Protein AF-A0A527FBY8-F1 (afdb_monomer_lite)

pLDDT: mean 86.01, std 10.03, range [59.22, 97.81]

Radius of gyration: 19.71 Å; chains: 1; bounding box: 53×20×45 Å

Sequence (68 aa):
IVRPRPTFLQLFFIMRGSVVPRILPQILGFALYSAIILAVARRFQLDFSIFNITPFGLVGVTLSIYLS

Foldseek 3Di:
DDDDDQDPVSVVVPPVVDCCVVCVVVVVVVVVVVVVVVVVCVVVVPDPVVPDCVVVVVVVVVVVVVVD

Secondary structure (DSSP, 8-state):
-PPPPPPHHHHHH--TT-SHHHHHHHHHHHHHHHHHHHHHHHHTT---TT--SHHHHHHHHHHHHHH-

Structure (mmCIF, N/CA/C/O backbone):
data_AF-A0A527FBY8-F1
#
_entry.id   AF-A0A527FBY8-F1
#
loop_
_atom_site.group_PDB
_atom_site.id
_atom_site.type_symbol
_atom_site.label_atom_id
_atom_site.label_alt_id
_atom_site.label_comp_id
_atom_site.label_asym_id
_atom_site.label_entity_id
_atom_site.label_seq_id
_atom_site.pdbx_PDB_ins_code
_atom_site.Cartn_x
_atom_site.Cartn_y
_atom_site.Cartn_z
_atom_site.occupancy
_atom_site.B_iso_or_equiv
_atom_site.auth_seq_id
_atom_site.auth_comp_id
_atom_site.auth_asym_id
_atom_site.auth_atom_id
_atom_site.pdbx_PDB_model_num
ATOM 1 N N . ILE A 1 1 ? -37.029 4.973 24.817 1.00 63.69 1 ILE A N 1
ATOM 2 C CA . I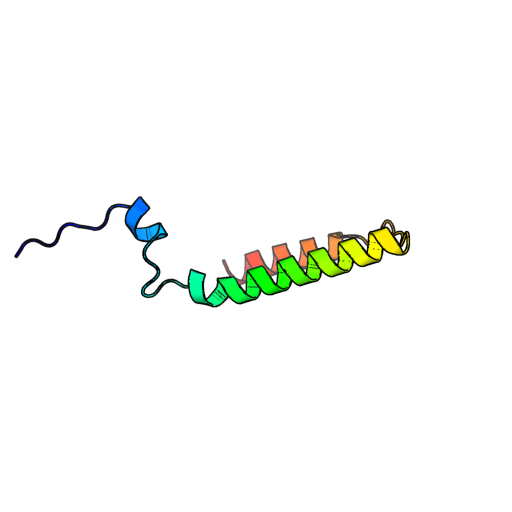LE A 1 1 ? -36.522 4.933 23.421 1.00 63.69 1 ILE A CA 1
ATOM 3 C C . ILE A 1 1 ? -35.493 3.808 23.332 1.00 63.69 1 ILE A C 1
ATOM 5 O O . ILE A 1 1 ? -34.386 3.969 23.830 1.00 63.69 1 ILE A O 1
ATOM 9 N N . VAL A 1 2 ? -35.877 2.643 22.802 1.00 59.22 2 VAL A N 1
ATOM 10 C CA . VAL A 1 2 ? -34.974 1.489 22.633 1.00 59.22 2 VAL A CA 1
ATOM 11 C C . VAL A 1 2 ? -34.220 1.678 21.315 1.00 59.22 2 VAL A C 1
ATOM 13 O O . VAL A 1 2 ? -34.846 1.745 20.262 1.00 59.22 2 VAL A O 1
ATOM 16 N N . ARG A 1 3 ? -32.889 1.831 21.361 1.00 70.25 3 ARG A N 1
ATOM 17 C CA . ARG A 1 3 ? -32.055 1.921 20.150 1.00 70.25 3 ARG A CA 1
ATOM 18 C C . ARG A 1 3 ? -31.776 0.506 19.630 1.00 70.25 3 ARG A C 1
ATOM 20 O O . ARG A 1 3 ? -31.210 -0.285 20.388 1.00 70.25 3 ARG A O 1
ATOM 27 N N . PRO A 1 4 ? -32.141 0.167 18.382 1.00 71.06 4 PRO A N 1
ATOM 28 C CA . PRO A 1 4 ? -31.743 -1.104 17.790 1.00 71.06 4 PRO A CA 1
ATOM 29 C C . PRO A 1 4 ? -30.212 -1.170 17.722 1.00 71.06 4 PRO A C 1
ATOM 31 O O . PRO A 1 4 ? -29.553 -0.196 17.351 1.00 71.06 4 PRO A O 1
ATOM 34 N N . ARG A 1 5 ? -29.639 -2.302 18.143 1.00 69.50 5 ARG A N 1
ATOM 35 C CA . ARG A 1 5 ? -28.189 -2.521 18.100 1.00 69.50 5 ARG A CA 1
ATOM 36 C C . ARG A 1 5 ? -27.787 -2.783 16.643 1.00 69.50 5 ARG A C 1
ATOM 38 O O . ARG A 1 5 ? -28.417 -3.638 16.018 1.00 69.50 5 ARG A O 1
ATOM 45 N N . PRO A 1 6 ? -26.788 -2.071 16.094 1.00 71.56 6 PRO A N 1
ATOM 46 C CA . PRO A 1 6 ? -26.352 -2.287 14.721 1.00 71.56 6 PRO A CA 1
ATOM 47 C C . PRO A 1 6 ? -25.869 -3.728 14.551 1.00 71.56 6 PRO A C 1
ATOM 49 O O . PRO A 1 6 ? -25.157 -4.268 15.399 1.00 71.56 6 PRO A O 1
ATOM 52 N N . THR A 1 7 ? -26.293 -4.369 13.467 1.00 77.88 7 THR A N 1
ATOM 53 C CA . THR A 1 7 ? -25.904 -5.745 13.141 1.00 77.88 7 THR A CA 1
ATOM 54 C C . THR A 1 7 ? -24.433 -5.788 12.713 1.00 77.88 7 THR A C 1
ATOM 56 O O . THR A 1 7 ? -23.904 -4.798 12.210 1.00 77.88 7 THR A O 1
ATOM 59 N N . PHE A 1 8 ? -23.765 -6.936 12.861 1.00 72.19 8 PHE A N 1
ATOM 60 C CA . PHE A 1 8 ? -22.332 -7.098 12.562 1.00 72.19 8 PHE A CA 1
ATOM 61 C C . PHE A 1 8 ? -21.942 -6.626 11.149 1.00 72.19 8 PHE A C 1
ATOM 63 O O . PHE A 1 8 ? -20.959 -5.915 10.981 1.00 72.19 8 PHE A O 1
ATOM 70 N N . LEU A 1 9 ? -22.760 -6.932 10.136 1.00 73.31 9 LEU A N 1
ATOM 71 C CA . LEU A 1 9 ? -22.557 -6.450 8.763 1.00 73.31 9 LEU A CA 1
ATOM 72 C C . LEU A 1 9 ? -22.707 -4.930 8.645 1.00 73.31 9 LEU A C 1
ATOM 74 O O . LEU A 1 9 ? -21.977 -4.289 7.899 1.00 73.31 9 LEU A O 1
ATOM 78 N N . GLN A 1 10 ? -23.614 -4.335 9.417 1.00 71.56 10 GLN A N 1
ATOM 79 C CA . GLN A 1 10 ? -23.817 -2.890 9.437 1.00 71.56 10 GLN A CA 1
ATOM 80 C C . GLN A 1 10 ? -22.579 -2.163 9.978 1.00 71.56 10 GLN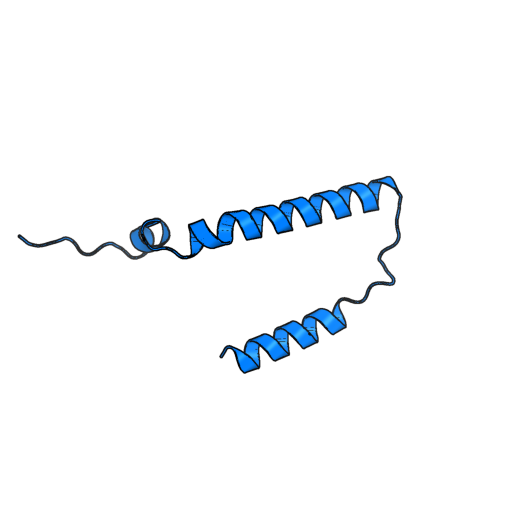 A C 1
ATOM 82 O O . GLN A 1 10 ? -22.252 -1.098 9.472 1.00 71.56 10 GLN A O 1
ATOM 87 N N . LEU A 1 11 ? -21.843 -2.759 10.925 1.00 72.94 11 LEU A N 1
ATOM 88 C CA . LEU A 1 11 ? -20.571 -2.222 11.432 1.00 72.94 11 LEU A CA 1
ATOM 89 C C . LEU A 1 11 ? -19.484 -2.131 10.350 1.00 72.94 11 LEU A C 1
ATOM 91 O O . LEU A 1 11 ? -18.761 -1.140 10.327 1.00 72.94 11 LEU A O 1
ATOM 95 N N . PHE A 1 12 ? -19.410 -3.084 9.415 1.00 73.62 12 PHE A N 1
ATOM 96 C CA . PHE A 1 12 ? -18.454 -3.019 8.296 1.00 73.62 12 PHE A CA 1
ATOM 97 C C . PHE A 1 12 ? -18.741 -1.866 7.327 1.00 73.62 12 PHE A C 1
ATOM 99 O O . PHE A 1 12 ? -17.814 -1.287 6.763 1.00 73.62 12 PHE A O 1
ATOM 106 N N . PHE A 1 13 ? -20.015 -1.507 7.154 1.00 74.56 13 PHE A N 1
ATOM 107 C CA . PHE A 1 13 ? -20.435 -0.413 6.274 1.00 74.56 13 PHE A CA 1
ATOM 108 C C . PHE A 1 13 ? -20.591 0.931 6.999 1.00 74.56 13 PHE A C 1
ATOM 110 O O . PHE A 1 13 ? -20.861 1.954 6.362 1.00 74.56 13 PHE A O 1
ATOM 117 N N . ILE A 1 14 ? -20.387 0.976 8.320 1.00 76.88 14 ILE A N 1
ATOM 118 C CA . ILE A 1 14 ? -20.346 2.235 9.064 1.00 76.88 14 ILE A CA 1
ATOM 119 C C . ILE A 1 14 ? -19.004 2.926 8.783 1.00 76.88 14 ILE A C 1
ATOM 121 O O . ILE A 1 14 ? -17.959 2.598 9.334 1.00 76.88 14 ILE A O 1
ATOM 125 N N . MET A 1 15 ? -19.048 3.939 7.918 1.00 74.56 15 MET A N 1
ATOM 126 C CA . MET A 1 15 ? -17.897 4.792 7.582 1.00 74.56 15 MET A CA 1
ATOM 127 C C . MET A 1 15 ? -17.634 5.888 8.631 1.00 74.56 15 MET A C 1
ATOM 129 O O . MET A 1 15 ? -16.544 6.457 8.683 1.00 74.56 15 MET A O 1
ATOM 133 N N . ARG A 1 16 ? -18.616 6.208 9.487 1.00 71.06 16 ARG A N 1
ATOM 134 C CA . ARG A 1 16 ? -18.484 7.247 10.523 1.00 71.06 16 ARG A CA 1
ATOM 135 C C . ARG A 1 16 ? -17.604 6.734 11.667 1.00 71.06 16 ARG A C 1
ATOM 137 O O . ARG A 1 16 ? -18.026 5.860 12.413 1.00 71.06 16 ARG A O 1
ATOM 144 N N . GLY A 1 17 ? -16.395 7.287 11.794 1.00 75.12 17 GLY A N 1
ATOM 145 C CA . GLY A 1 17 ? -15.407 6.880 12.805 1.00 75.12 17 GLY A CA 1
ATOM 146 C C . GLY A 1 17 ? -14.544 5.676 12.407 1.00 75.12 17 GLY A C 1
ATOM 147 O O . GLY A 1 17 ? -13.736 5.219 13.208 1.00 75.12 17 GLY A O 1
ATOM 148 N N . SER A 1 18 ? -14.691 5.174 11.177 1.00 81.44 18 SER A N 1
ATOM 149 C CA . SER A 1 18 ? -13.881 4.069 10.667 1.00 81.44 18 SER A CA 1
ATOM 150 C C . SER A 1 18 ? -12.481 4.539 10.264 1.00 81.44 18 SER A C 1
ATOM 152 O O . SER A 1 18 ? -12.301 5.628 9.716 1.00 81.44 18 SER A O 1
ATOM 154 N N . VAL A 1 19 ? -11.481 3.685 10.488 1.00 83.25 19 VAL A N 1
ATOM 155 C CA . VAL A 1 19 ? -10.110 3.885 9.989 1.00 83.25 19 VAL A CA 1
ATOM 156 C C . VAL A 1 19 ? -10.050 3.687 8.470 1.00 83.25 19 VAL A C 1
ATOM 158 O O . VAL A 1 19 ? -9.201 4.279 7.807 1.00 83.25 19 VAL A O 1
ATOM 161 N N . VAL A 1 20 ? -10.995 2.923 7.903 1.00 85.81 20 VAL A N 1
ATOM 162 C CA . VAL A 1 20 ? -11.065 2.583 6.474 1.00 85.81 20 VAL A CA 1
ATOM 163 C C . VAL A 1 20 ? -11.015 3.816 5.567 1.00 85.81 20 VAL A C 1
ATOM 165 O O . VAL A 1 20 ? -10.075 3.889 4.785 1.00 85.81 20 VAL A O 1
ATOM 168 N N . PRO A 1 21 ? -11.915 4.820 5.656 1.00 84.00 21 PRO A N 1
ATOM 169 C CA . PRO A 1 21 ? -11.862 5.993 4.777 1.00 84.00 21 PRO A CA 1
ATOM 170 C C . PRO A 1 21 ? -10.567 6.806 4.917 1.00 84.00 21 PRO A C 1
ATOM 172 O O . PRO A 1 21 ? -10.202 7.527 3.992 1.00 84.00 21 PRO A O 1
ATOM 175 N N . ARG A 1 22 ? -9.849 6.674 6.0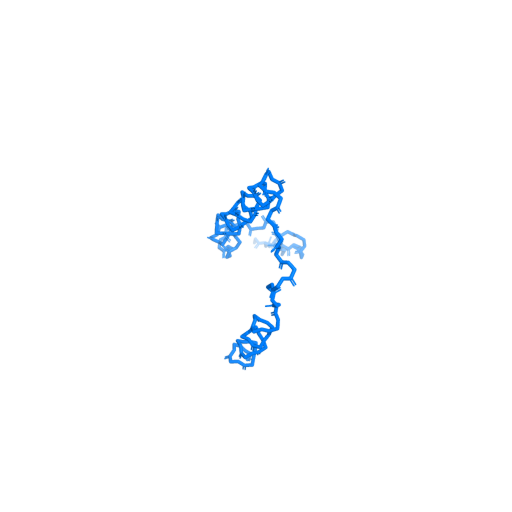41 1.00 88.75 22 ARG A N 1
ATOM 176 C CA . ARG A 1 22 ? -8.558 7.334 6.260 1.00 88.75 22 ARG A CA 1
ATOM 177 C C . ARG A 1 22 ? -7.414 6.630 5.528 1.00 88.75 22 ARG A C 1
ATOM 179 O O . ARG A 1 22 ? -6.564 7.308 4.963 1.00 88.75 22 ARG A O 1
ATOM 186 N N . ILE A 1 23 ? -7.398 5.295 5.528 1.00 90.94 23 ILE A N 1
ATOM 187 C CA . ILE A 1 23 ? -6.345 4.485 4.884 1.00 90.94 23 ILE A CA 1
ATOM 188 C C . ILE A 1 23 ? -6.667 4.126 3.429 1.00 90.94 23 ILE A C 1
ATOM 190 O O . ILE A 1 23 ? -5.762 3.823 2.659 1.00 90.94 23 ILE A O 1
ATOM 194 N N . LEU A 1 24 ? -7.937 4.188 3.022 1.00 91.69 24 LEU A N 1
ATOM 195 C CA . LEU A 1 24 ? -8.391 3.898 1.663 1.00 91.69 24 LEU A CA 1
ATOM 196 C C . LEU A 1 24 ? -7.629 4.687 0.582 1.00 91.69 24 LEU A C 1
ATOM 198 O O . LEU A 1 24 ? -7.152 4.046 -0.354 1.00 91.69 24 LEU A O 1
ATOM 202 N N . PRO A 1 25 ? -7.448 6.023 0.678 1.00 91.44 25 PRO A N 1
ATOM 203 C CA . PRO A 1 25 ? -6.676 6.756 -0.327 1.00 91.44 25 PRO A CA 1
ATOM 204 C C . PRO A 1 25 ? -5.211 6.308 -0.379 1.00 91.44 25 PRO A C 1
ATOM 206 O O . PRO A 1 25 ? -4.626 6.266 -1.457 1.00 91.44 25 PRO A O 1
ATOM 209 N N . GLN A 1 26 ? -4.627 5.917 0.757 1.00 94.69 26 GLN A N 1
ATOM 210 C CA . GLN A 1 26 ? -3.265 5.388 0.804 1.00 94.69 26 GLN A CA 1
ATOM 211 C C . GLN A 1 26 ? -3.180 4.025 0.105 1.00 94.69 26 GLN A C 1
ATOM 213 O O . GLN A 1 26 ? -2.305 3.828 -0.734 1.00 94.69 26 GLN A O 1
ATOM 218 N N . ILE A 1 27 ? -4.118 3.114 0.384 1.00 94.38 27 ILE A N 1
ATOM 219 C CA . ILE A 1 27 ? -4.204 1.804 -0.280 1.00 94.38 27 ILE A CA 1
ATOM 220 C C . ILE A 1 27 ? -4.365 1.980 -1.794 1.00 94.38 27 ILE A C 1
ATOM 222 O O . ILE A 1 27 ? -3.635 1.360 -2.565 1.00 94.38 27 ILE A O 1
ATOM 226 N N . LEU A 1 28 ? -5.279 2.855 -2.227 1.00 96.81 28 LEU A N 1
ATOM 227 C CA . LEU A 1 28 ? -5.490 3.149 -3.646 1.00 96.81 28 LEU A CA 1
ATOM 228 C C . LEU A 1 28 ? -4.245 3.760 -4.298 1.00 96.81 28 LEU A C 1
ATOM 230 O O . LEU A 1 28 ? -3.896 3.372 -5.411 1.00 96.81 28 LEU A O 1
ATOM 234 N N . GLY A 1 29 ? -3.546 4.660 -3.602 1.00 97.00 29 GLY A N 1
ATOM 235 C CA . GLY A 1 29 ? -2.284 5.232 -4.068 1.00 97.00 29 GLY A CA 1
ATOM 236 C C . GLY A 1 29 ? -1.212 4.166 -4.302 1.00 97.00 29 GLY A C 1
ATOM 237 O O . GLY A 1 29 ? -0.610 4.130 -5.374 1.00 97.00 29 GLY A O 1
ATOM 238 N N . PHE A 1 30 ? -1.021 3.247 -3.351 1.00 96.19 30 PHE A N 1
ATOM 239 C CA . PHE A 1 30 ? -0.075 2.134 -3.495 1.00 96.19 30 PHE A CA 1
ATOM 240 C C . PHE A 1 30 ? -0.478 1.140 -4.590 1.00 96.19 30 PHE A C 1
ATOM 242 O O . PHE A 1 30 ? 0.387 0.646 -5.320 1.00 96.19 30 P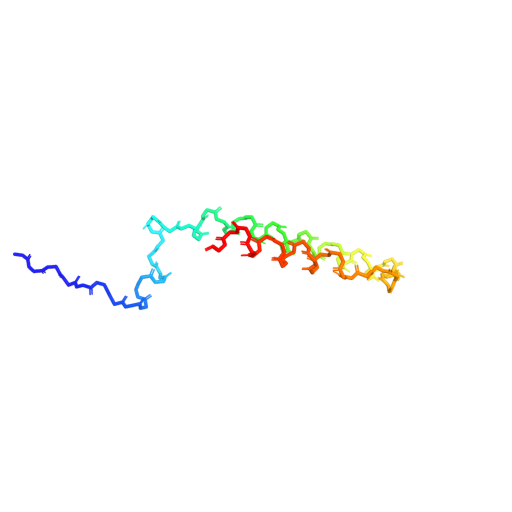HE A O 1
ATOM 249 N N . ALA A 1 31 ? -1.774 0.859 -4.730 1.00 96.50 31 ALA A N 1
ATOM 250 C CA . ALA A 1 31 ? -2.289 -0.004 -5.787 1.00 96.50 31 ALA A CA 1
ATOM 251 C C . ALA A 1 31 ? -2.034 0.606 -7.172 1.00 96.50 31 ALA A C 1
ATOM 253 O O . ALA A 1 31 ? -1.520 -0.072 -8.063 1.00 96.50 31 ALA A O 1
ATOM 254 N N . LEU A 1 32 ? -2.321 1.901 -7.336 1.00 97.81 32 LEU A N 1
ATOM 255 C CA . LEU A 1 32 ? -2.062 2.624 -8.578 1.00 97.81 32 LEU A CA 1
ATOM 256 C C . LEU A 1 32 ? -0.563 2.690 -8.881 1.00 97.81 32 LEU A C 1
ATOM 258 O O . LEU A 1 32 ? -0.152 2.403 -10.002 1.00 97.81 32 LEU A O 1
ATOM 262 N N . TYR A 1 33 ? 0.258 3.006 -7.880 1.00 96.88 33 TYR A N 1
ATOM 263 C CA . TYR A 1 33 ? 1.713 3.019 -8.008 1.00 96.88 33 TYR A CA 1
ATOM 264 C C . TYR A 1 33 ? 2.259 1.662 -8.476 1.00 96.88 33 TYR A C 1
ATOM 266 O O . TYR A 1 33 ? 3.022 1.598 -9.441 1.00 96.88 33 TYR A O 1
ATOM 274 N N . SER A 1 34 ? 1.798 0.568 -7.863 1.00 94.56 34 SER A N 1
ATOM 275 C CA . SER A 1 34 ? 2.179 -0.792 -8.265 1.00 94.56 34 SER A CA 1
ATOM 276 C C . SER A 1 34 ? 1.735 -1.113 -9.693 1.00 94.56 34 SER A C 1
ATOM 278 O O . SER A 1 34 ? 2.502 -1.695 -10.461 1.00 94.56 34 SER A O 1
ATOM 280 N N . ALA A 1 35 ? 0.525 -0.701 -10.082 1.00 96.12 35 ALA A N 1
ATOM 281 C CA . ALA A 1 35 ? 0.023 -0.889 -11.440 1.00 96.12 35 ALA A CA 1
ATOM 282 C C . ALA A 1 35 ? 0.859 -0.121 -12.478 1.00 96.12 35 ALA A C 1
ATOM 284 O O . ALA A 1 35 ? 1.167 -0.670 -13.537 1.00 96.12 35 ALA A O 1
ATOM 285 N N . ILE A 1 36 ? 1.275 1.112 -12.165 1.00 96.44 36 ILE A N 1
ATOM 286 C CA . ILE A 1 36 ? 2.153 1.919 -13.024 1.00 96.44 36 ILE A CA 1
ATOM 287 C C . ILE A 1 36 ? 3.506 1.227 -13.196 1.00 96.44 36 ILE A C 1
ATOM 289 O O . ILE A 1 36 ? 3.946 1.041 -14.331 1.00 96.44 36 ILE A O 1
ATOM 293 N N . ILE A 1 37 ? 4.142 0.791 -12.102 1.00 93.25 37 ILE A N 1
ATOM 294 C CA . ILE A 1 37 ? 5.421 0.068 -12.173 1.00 93.25 37 ILE A CA 1
ATOM 295 C C . ILE A 1 37 ? 5.278 -1.182 -13.034 1.00 93.25 37 ILE A C 1
ATOM 297 O O . ILE A 1 37 ? 6.102 -1.407 -13.914 1.00 93.25 37 ILE A O 1
ATOM 301 N N . LEU A 1 38 ? 4.225 -1.975 -12.823 1.00 92.19 38 LEU A N 1
ATOM 302 C CA . LEU A 1 38 ? 3.992 -3.194 -13.592 1.00 92.19 38 LEU A CA 1
ATOM 303 C C . LEU A 1 38 ? 3.778 -2.904 -15.086 1.00 92.19 38 LEU A C 1
ATOM 305 O O . LEU A 1 38 ? 4.277 -3.641 -15.938 1.00 92.19 38 LEU A O 1
ATOM 309 N N . ALA A 1 39 ? 3.050 -1.839 -15.423 1.00 94.44 39 ALA A N 1
ATOM 310 C CA . ALA A 1 39 ? 2.838 -1.435 -16.809 1.00 94.44 39 ALA A CA 1
ATOM 311 C C . ALA A 1 39 ? 4.156 -1.022 -17.483 1.00 94.44 39 ALA A C 1
ATOM 313 O O . ALA A 1 39 ? 4.445 -1.462 -18.598 1.00 94.44 39 ALA A O 1
ATOM 314 N N . VAL A 1 40 ? 4.983 -0.236 -16.787 1.00 93.31 40 VAL A N 1
ATOM 315 C CA . VAL A 1 40 ? 6.315 0.180 -17.253 1.00 93.31 40 VAL A CA 1
ATOM 316 C C . VAL A 1 40 ? 7.237 -1.033 -17.400 1.00 93.31 40 VAL A C 1
ATOM 318 O O . VAL A 1 40 ? 7.822 -1.232 -18.462 1.00 93.31 40 VAL A O 1
ATOM 321 N N . ALA A 1 41 ? 7.294 -1.894 -16.384 1.00 90.69 41 ALA A N 1
ATOM 322 C CA . ALA A 1 41 ? 8.043 -3.148 -16.374 1.00 90.69 41 ALA A CA 1
ATOM 323 C C . ALA A 1 41 ? 7.757 -4.003 -17.612 1.00 90.69 41 ALA A C 1
ATOM 325 O O . ALA A 1 41 ? 8.675 -4.413 -18.322 1.00 90.69 41 ALA A O 1
ATOM 326 N N . ARG A 1 42 ? 6.468 -4.213 -17.912 1.00 89.81 42 ARG A N 1
ATOM 327 C CA . ARG A 1 42 ? 6.031 -4.973 -19.089 1.00 89.81 42 ARG A CA 1
ATOM 328 C C . ARG A 1 42 ? 6.374 -4.268 -20.397 1.00 89.81 42 ARG A C 1
ATOM 330 O O . ARG A 1 42 ? 6.745 -4.937 -21.357 1.00 89.81 42 ARG A O 1
ATOM 337 N N . ARG A 1 43 ? 6.256 -2.937 -20.457 1.00 92.44 43 ARG A N 1
ATOM 338 C CA . ARG A 1 43 ? 6.530 -2.167 -21.680 1.00 92.44 43 ARG A CA 1
ATOM 339 C C . ARG A 1 43 ? 8.008 -2.186 -22.067 1.00 92.44 43 ARG A C 1
ATOM 341 O O . ARG A 1 43 ? 8.301 -2.240 -23.257 1.00 92.44 43 ARG A O 1
ATOM 348 N N . PHE A 1 44 ? 8.901 -2.150 -21.083 1.00 89.44 44 PHE A N 1
ATOM 349 C CA . PHE A 1 44 ? 10.352 -2.153 -21.284 1.00 89.44 44 PHE A CA 1
ATOM 350 C C . PHE A 1 44 ? 10.989 -3.545 -21.161 1.00 89.44 44 PHE A C 1
ATOM 352 O O . PHE A 1 44 ? 12.208 -3.642 -21.236 1.00 89.44 44 PHE A O 1
ATOM 359 N N . GLN A 1 45 ? 10.183 -4.606 -20.989 1.00 84.75 45 GLN A N 1
ATOM 360 C CA . GLN A 1 45 ? 10.651 -5.994 -20.825 1.00 84.75 45 GLN A CA 1
ATOM 361 C C . GLN A 1 45 ? 11.716 -6.117 -19.726 1.00 84.75 45 GLN A C 1
ATOM 363 O O . GLN A 1 45 ? 12.696 -6.844 -19.854 1.00 84.75 45 GLN A O 1
ATOM 368 N N . LEU A 1 46 ? 11.532 -5.355 -18.648 1.00 82.19 46 LEU A N 1
ATOM 369 C CA . LEU A 1 46 ? 12.472 -5.333 -17.541 1.00 82.19 46 LEU A CA 1
ATOM 370 C C . LEU A 1 46 ? 12.352 -6.634 -16.753 1.00 82.19 46 LEU A C 1
ATOM 372 O O . LEU A 1 46 ? 11.280 -6.962 -16.236 1.00 82.19 46 LEU A O 1
ATOM 376 N N . ASP A 1 47 ? 13.468 -7.345 -16.641 1.00 79.62 47 ASP A N 1
ATOM 377 C CA . ASP A 1 47 ? 13.549 -8.564 -15.854 1.00 79.62 47 ASP A CA 1
ATOM 378 C C . ASP A 1 47 ? 13.741 -8.231 -14.373 1.00 79.62 47 ASP A C 1
ATOM 380 O O . ASP A 1 47 ? 14.817 -7.842 -13.917 1.00 79.62 47 ASP A O 1
ATOM 384 N N . PHE A 1 48 ? 12.676 -8.417 -13.595 1.00 77.06 48 PHE A N 1
ATOM 385 C CA . PHE A 1 48 ? 12.708 -8.283 -12.136 1.00 77.06 48 PHE A CA 1
ATOM 386 C C . PHE A 1 48 ? 13.047 -9.598 -11.430 1.00 77.06 48 PHE A C 1
ATOM 388 O O . PHE A 1 48 ? 12.987 -9.665 -10.206 1.00 77.06 48 PHE A O 1
ATOM 395 N N . SER A 1 49 ? 13.433 -10.642 -12.169 1.00 75.56 49 SER A N 1
ATOM 396 C CA . SER A 1 49 ? 13.697 -11.975 -11.609 1.00 75.56 49 SER A CA 1
ATOM 397 C C . SER A 1 49 ? 14.863 -12.007 -10.607 1.00 75.56 49 SER A C 1
ATOM 399 O O . SER A 1 49 ? 14.995 -12.960 -9.846 1.00 75.56 49 SER A O 1
ATOM 401 N N . ILE A 1 50 ? 15.697 -10.962 -10.595 1.00 77.88 50 ILE A N 1
ATOM 402 C CA . ILE A 1 50 ? 16.823 -10.783 -9.667 1.00 77.88 50 ILE A CA 1
ATOM 403 C C . ILE A 1 50 ? 16.361 -10.181 -8.323 1.00 77.88 50 ILE A C 1
ATOM 405 O O . ILE A 1 50 ? 17.068 -10.268 -7.319 1.00 77.88 50 ILE A O 1
ATOM 409 N N . PHE A 1 51 ? 15.170 -9.573 -8.269 1.00 81.44 51 PHE A N 1
ATOM 410 C CA . PHE A 1 51 ? 14.638 -8.985 -7.042 1.00 81.44 51 PHE A CA 1
ATOM 411 C C . PHE A 1 51 ? 14.031 -10.064 -6.144 1.00 81.44 51 PHE A C 1
ATOM 413 O O . PHE A 1 51 ? 13.000 -10.659 -6.449 1.00 81.44 51 PHE A O 1
ATOM 420 N N . ASN A 1 52 ? 14.662 -10.290 -4.993 1.00 84.69 52 ASN A N 1
ATOM 421 C CA . ASN A 1 52 ? 14.175 -11.219 -3.983 1.00 84.69 52 ASN A CA 1
ATOM 422 C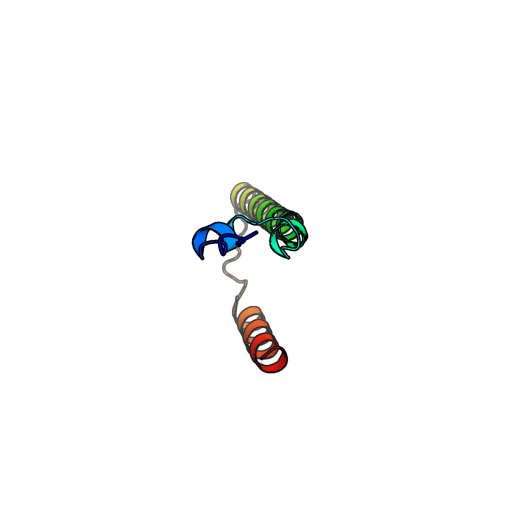 C . ASN A 1 52 ? 13.231 -10.511 -2.989 1.00 84.69 52 ASN A C 1
ATOM 424 O O . ASN A 1 52 ? 13.541 -9.435 -2.479 1.00 84.69 52 ASN A O 1
ATOM 428 N N . ILE A 1 53 ? 12.096 -11.142 -2.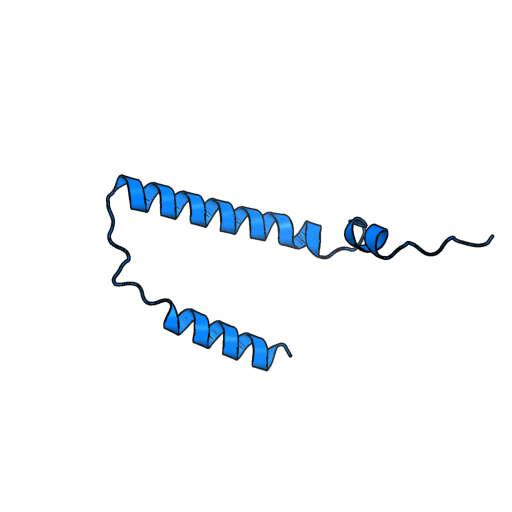673 1.00 88.00 53 ILE A N 1
ATOM 429 C CA . ILE A 1 53 ? 11.078 -10.637 -1.731 1.00 88.00 53 ILE A CA 1
ATOM 430 C C . ILE A 1 53 ? 11.455 -10.931 -0.262 1.00 88.00 53 ILE A C 1
ATOM 432 O O . ILE A 1 53 ? 10.930 -10.308 0.660 1.00 88.00 53 ILE A O 1
ATOM 436 N N . THR A 1 54 ? 12.418 -11.827 -0.027 1.00 91.31 54 THR A N 1
ATOM 437 C CA . THR A 1 54 ? 12.895 -12.253 1.306 1.00 91.31 54 THR A CA 1
ATOM 438 C C . THR A 1 54 ? 13.101 -11.116 2.328 1.00 91.31 54 THR A C 1
ATOM 440 O O . THR A 1 54 ? 12.558 -11.230 3.430 1.00 91.31 54 THR A O 1
ATOM 443 N N . PRO A 1 55 ? 13.816 -10.008 2.028 1.00 90.56 55 PRO A N 1
ATOM 444 C CA . PRO A 1 55 ? 14.006 -8.931 3.004 1.00 90.56 55 PRO A CA 1
ATOM 445 C C . PRO A 1 55 ? 12.690 -8.269 3.443 1.00 90.56 55 PRO A C 1
ATOM 447 O O . PRO A 1 55 ? 12.548 -7.914 4.611 1.00 90.56 55 PRO A O 1
ATOM 450 N N . PHE A 1 56 ? 11.695 -8.160 2.558 1.00 91.69 56 PHE A N 1
ATOM 451 C CA . PHE A 1 56 ? 10.381 -7.612 2.913 1.00 91.69 56 PHE A CA 1
ATOM 452 C C . PHE A 1 56 ? 9.609 -8.542 3.850 1.00 91.69 56 PHE A C 1
ATOM 454 O O . PHE A 1 56 ? 8.942 -8.071 4.770 1.00 91.69 56 PHE A O 1
ATOM 461 N N . GLY A 1 57 ? 9.747 -9.858 3.659 1.00 93.50 57 GLY A N 1
ATOM 462 C CA . GLY A 1 57 ? 9.190 -10.858 4.569 1.00 93.50 57 GLY A CA 1
ATOM 463 C C . GLY A 1 57 ? 9.745 -10.717 5.988 1.00 93.50 57 GLY A C 1
ATOM 464 O O . GLY A 1 57 ? 8.973 -10.671 6.942 1.00 93.50 57 GLY A O 1
ATOM 465 N N . LEU A 1 58 ? 11.067 -10.560 6.132 1.00 96.31 58 LEU A N 1
ATOM 466 C CA . LEU A 1 58 ? 11.713 -10.360 7.437 1.00 96.31 58 LEU A CA 1
ATOM 467 C C . LEU A 1 58 ? 11.237 -9.080 8.137 1.00 96.31 58 LEU A C 1
ATOM 469 O O . LEU A 1 58 ? 10.947 -9.105 9.335 1.00 96.31 58 LEU A O 1
ATOM 473 N N . VAL A 1 59 ? 11.103 -7.979 7.391 1.00 95.94 59 VAL A N 1
ATOM 474 C CA . VAL A 1 59 ? 10.563 -6.718 7.922 1.00 95.94 59 VAL A CA 1
ATOM 475 C C . VAL A 1 59 ? 9.112 -6.901 8.370 1.00 95.94 59 VAL A C 1
ATOM 477 O O . VAL A 1 59 ? 8.760 -6.478 9.468 1.00 95.94 59 VAL A O 1
ATOM 480 N N . GLY A 1 60 ? 8.281 -7.579 7.574 1.00 93.94 60 GLY A N 1
ATOM 481 C CA . GLY A 1 60 ? 6.882 -7.850 7.918 1.00 93.94 60 GLY A CA 1
ATOM 482 C C . GLY A 1 60 ? 6.721 -8.709 9.175 1.00 93.94 60 GLY A C 1
ATOM 483 O O . GLY A 1 60 ? 5.899 -8.392 10.037 1.00 93.94 60 GLY A O 1
ATOM 484 N N . VAL A 1 61 ? 7.537 -9.757 9.321 1.00 96.38 61 VAL A N 1
ATOM 485 C CA . VAL A 1 61 ? 7.558 -10.600 10.530 1.00 96.38 61 VAL A CA 1
ATOM 486 C C . VAL A 1 61 ? 7.967 -9.774 11.744 1.00 96.38 61 VAL A C 1
ATOM 488 O O . VAL A 1 61 ? 7.281 -9.792 12.761 1.00 96.38 61 VAL A O 1
ATOM 491 N N . THR A 1 62 ? 9.040 -8.997 11.615 1.00 97.25 62 THR A N 1
ATOM 492 C CA . THR A 1 62 ? 9.532 -8.131 12.691 1.00 97.25 62 THR A CA 1
ATOM 493 C C . THR A 1 62 ? 8.468 -7.120 13.128 1.00 97.25 62 THR A C 1
ATOM 495 O O . THR A 1 62 ? 8.190 -6.997 14.317 1.00 97.25 62 THR A O 1
ATOM 498 N N . LEU A 1 63 ? 7.812 -6.446 12.176 1.00 96.81 63 LEU A N 1
ATOM 499 C CA . LEU A 1 63 ? 6.699 -5.534 12.457 1.00 96.81 63 LEU A CA 1
ATOM 500 C C . LEU A 1 63 ? 5.554 -6.239 13.188 1.00 96.81 63 LEU A C 1
ATOM 502 O O . LEU A 1 63 ? 5.020 -5.692 14.144 1.00 96.81 63 LEU A O 1
ATOM 506 N N . SER A 1 64 ? 5.203 -7.456 12.772 1.00 96.12 64 SER A N 1
ATOM 507 C CA . SER A 1 64 ? 4.132 -8.230 13.410 1.00 96.12 64 SER A CA 1
ATOM 508 C C . SER A 1 64 ? 4.459 -8.566 14.867 1.00 96.12 64 SER A C 1
ATOM 510 O O . SER A 1 64 ? 3.571 -8.510 15.707 1.00 96.12 64 SER A O 1
ATOM 512 N N . ILE A 1 65 ? 5.726 -8.863 15.177 1.00 96.19 65 ILE A N 1
ATOM 513 C CA . ILE A 1 65 ? 6.183 -9.132 16.550 1.00 96.19 65 ILE A CA 1
ATOM 514 C C . ILE A 1 65 ? 6.118 -7.866 17.413 1.00 96.19 65 ILE A C 1
ATOM 516 O O . ILE A 1 65 ? 5.734 -7.947 18.572 1.00 96.19 65 ILE A O 1
ATOM 520 N N . TYR A 1 66 ? 6.485 -6.703 16.865 1.00 96.31 66 TYR A N 1
ATOM 521 C CA . TYR A 1 66 ? 6.487 -5.445 17.620 1.00 96.31 66 TYR A CA 1
ATOM 522 C C . TYR A 1 66 ? 5.108 -4.789 17.772 1.00 96.31 66 TYR A C 1
ATOM 524 O O . TYR A 1 66 ? 4.922 -4.019 18.712 1.00 96.31 66 TYR A O 1
ATOM 532 N N . LEU A 1 67 ? 4.179 -5.016 16.836 1.00 92.88 67 LEU A N 1
ATOM 533 C CA . LEU A 1 67 ? 2.821 -4.455 16.884 1.00 92.88 67 LEU A CA 1
ATOM 534 C C . LEU A 1 67 ? 1.791 -5.378 17.555 1.00 92.88 67 LEU A C 1
ATOM 536 O O . LEU A 1 67 ? 0.668 -4.926 17.792 1.00 92.88 67 LEU A O 1
ATOM 540 N N . SER A 1 68 ? 2.139 -6.646 17.797 1.00 83.06 68 SER A N 1
ATOM 541 C CA . SER A 1 68 ? 1.317 -7.570 18.586 1.00 83.06 68 SER A CA 1
ATOM 542 C C . SER A 1 68 ? 1.364 -7.238 20.072 1.00 83.06 68 SER A C 1
ATOM 544 O O . SER A 1 68 ? 0.367 -7.613 20.729 1.00 83.06 68 SER A O 1
#